Protein AF-A0A0C2VXB7-F1 (afdb_monomer_lite)

Secondary structure (DSSP, 8-state):
-TTHHHHHHHHHHHHHHHHHHHHHSHHHHHHHHTT-TTHHHHHHHHHHHHHHHHHHHHH---HHHHHHHHHHHHHHHHHHHHHHHHHHHHSS--

Radius of gyration: 14.57 Å; chains: 1; bounding box: 32×18×47 Å

Foldseek 3Di:
DQCVLVVLLVVLLVVLVVLVVQCPPPVNVCCLLLPHPCNVVSLVSSLVSLVSSQVSLVVRPPPVCSVVSNVSSVVSNVVSVVSCCCSVPVNPPD

Structure (mmCIF, N/CA/C/O backbo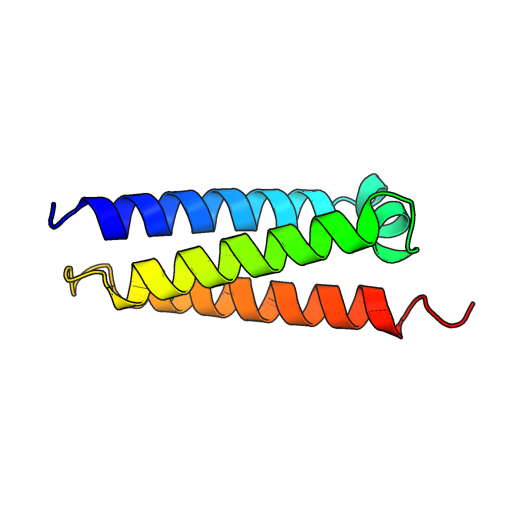ne):
data_AF-A0A0C2VXB7-F1
#
_entry.id   AF-A0A0C2VXB7-F1
#
loop_
_atom_site.group_PDB
_atom_site.id
_atom_site.type_symbol
_atom_site.label_atom_id
_atom_site.label_alt_id
_atom_site.label_comp_id
_atom_site.label_asym_id
_atom_site.label_entity_id
_atom_site.label_seq_id
_atom_site.pdbx_PDB_ins_code
_atom_site.Cartn_x
_atom_site.Cartn_y
_atom_site.Cartn_z
_atom_site.occupancy
_atom_site.B_iso_or_equiv
_atom_site.auth_seq_id
_atom_site.auth_comp_id
_atom_site.auth_asym_id
_atom_site.auth_atom_id
_atom_site.pdbx_PDB_model_num
ATOM 1 N N . MET A 1 1 ? -5.235 5.743 22.529 1.00 55.56 1 MET A N 1
ATOM 2 C CA . MET A 1 1 ? -4.467 5.002 21.496 1.00 55.56 1 MET A CA 1
ATOM 3 C C . MET A 1 1 ? -5.289 4.058 20.597 1.00 55.56 1 MET A C 1
ATOM 5 O O . MET A 1 1 ? -4.867 3.813 19.478 1.00 55.56 1 MET A O 1
ATOM 9 N N . LYS A 1 2 ? -6.470 3.551 21.003 1.00 55.19 2 LYS A N 1
ATOM 10 C CA . LYS A 1 2 ? -7.228 2.505 20.264 1.00 55.19 2 LYS A CA 1
ATOM 11 C C . LYS A 1 2 ? -7.739 2.881 18.852 1.00 55.19 2 LYS A C 1
ATOM 13 O O . LYS A 1 2 ? -8.010 1.978 18.071 1.00 55.19 2 LYS A O 1
ATOM 18 N N . ASN A 1 3 ? -7.850 4.173 18.522 1.00 68.56 3 ASN A N 1
ATOM 19 C CA . ASN A 1 3 ? -8.295 4.654 17.200 1.00 68.56 3 ASN A CA 1
ATOM 20 C C . ASN A 1 3 ? -7.137 5.023 16.258 1.00 68.56 3 ASN A C 1
ATOM 22 O O . ASN A 1 3 ? -7.365 5.213 15.067 1.00 68.56 3 ASN A O 1
ATOM 26 N N . ILE A 1 4 ? -5.916 5.136 16.789 1.00 81.38 4 ILE A N 1
ATOM 27 C CA . ILE A 1 4 ? -4.771 5.683 16.054 1.00 81.38 4 ILE A CA 1
ATOM 28 C C . ILE A 1 4 ? -4.330 4.703 14.962 1.00 81.38 4 ILE A C 1
ATOM 30 O O . ILE A 1 4 ? -4.103 5.121 13.836 1.00 81.38 4 ILE A O 1
ATOM 34 N N . TYR A 1 5 ? -4.325 3.395 15.244 1.00 82.25 5 TYR A N 1
ATOM 35 C CA . TYR A 1 5 ? -3.966 2.369 14.256 1.00 82.25 5 TYR A CA 1
ATOM 36 C C . TYR A 1 5 ? -4.946 2.289 13.081 1.00 82.25 5 TYR A C 1
ATOM 38 O O . TYR A 1 5 ? -4.518 2.186 11.937 1.00 82.25 5 TYR A O 1
ATOM 46 N N . SER A 1 6 ? -6.256 2.383 13.336 1.00 80.62 6 SER A N 1
ATOM 47 C CA . SER A 1 6 ? -7.257 2.397 12.261 1.00 80.62 6 SER A CA 1
ATOM 48 C C . SER A 1 6 ? -7.149 3.664 11.406 1.00 80.62 6 SER A C 1
ATOM 50 O O . SER A 1 6 ? -7.276 3.583 10.190 1.00 80.62 6 SER A O 1
ATOM 52 N N . ALA A 1 7 ? -6.892 4.818 12.033 1.00 84.44 7 ALA A N 1
ATOM 53 C CA . ALA A 1 7 ? -6.690 6.080 11.325 1.00 84.44 7 ALA A CA 1
ATOM 54 C C . ALA A 1 7 ? -5.409 6.057 10.479 1.00 84.44 7 ALA A C 1
ATOM 56 O O . ALA A 1 7 ? -5.451 6.406 9.306 1.00 84.44 7 ALA A O 1
ATOM 57 N N . LEU A 1 8 ? -4.295 5.577 11.041 1.0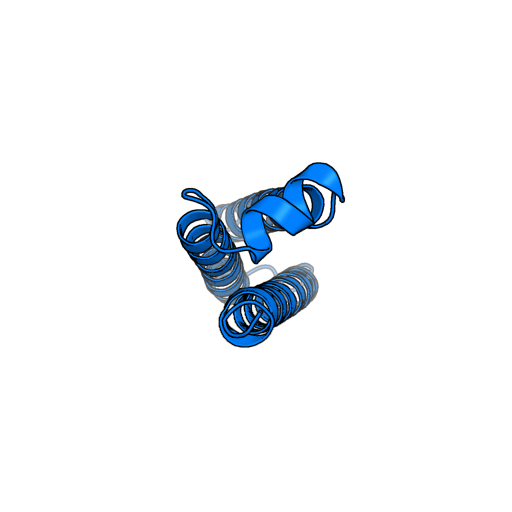0 86.94 8 LEU A N 1
ATOM 58 C CA . LEU A 1 8 ? -3.037 5.411 10.312 1.00 86.94 8 LEU A CA 1
ATOM 59 C C . LEU A 1 8 ? -3.192 4.425 9.154 1.00 86.94 8 LEU A C 1
ATOM 61 O O . LEU A 1 8 ? -2.782 4.741 8.046 1.00 86.94 8 LEU A O 1
ATOM 65 N N . SER A 1 9 ? -3.831 3.271 9.373 1.00 86.75 9 SER A N 1
ATOM 66 C CA . SER A 1 9 ? -4.110 2.303 8.303 1.00 86.75 9 SER A CA 1
ATOM 67 C C . SER A 1 9 ? -4.871 2.962 7.153 1.00 86.75 9 SER A C 1
ATOM 69 O O . SER A 1 9 ? -4.471 2.825 6.003 1.00 86.75 9 SER A O 1
ATOM 71 N N . LEU A 1 10 ? -5.902 3.757 7.457 1.00 87.00 10 LEU A N 1
ATOM 72 C CA . LEU A 1 10 ? -6.661 4.489 6.446 1.00 87.00 10 LEU A CA 1
ATOM 73 C C . LEU A 1 10 ? -5.797 5.519 5.705 1.00 87.00 10 LEU A C 1
ATOM 75 O O . LEU A 1 10 ? -5.859 5.576 4.483 1.00 87.00 10 LEU A O 1
ATOM 79 N N . ILE A 1 11 ? -4.960 6.282 6.413 1.00 90.62 11 ILE A N 1
ATOM 80 C CA . ILE A 1 11 ? -4.021 7.234 5.797 1.00 90.62 11 ILE A CA 1
ATOM 81 C C . ILE A 1 11 ? -3.081 6.511 4.826 1.00 90.62 11 ILE A C 1
ATOM 83 O O . ILE A 1 11 ? -2.918 6.947 3.691 1.00 90.62 11 ILE A O 1
ATOM 87 N N . PHE A 1 12 ? -2.504 5.380 5.237 1.00 89.12 12 PHE A N 1
ATOM 88 C CA . PHE A 1 12 ? -1.612 4.600 4.382 1.00 89.12 12 PHE A CA 1
ATOM 89 C C . PHE A 1 12 ? -2.334 3.954 3.195 1.00 89.12 12 PHE A C 1
ATOM 91 O O . PHE A 1 12 ? -1.764 3.906 2.109 1.00 89.12 12 PHE A O 1
ATOM 98 N N . ILE A 1 13 ? -3.592 3.526 3.361 1.00 89.00 13 ILE A N 1
ATOM 99 C CA . ILE A 1 13 ? -4.433 3.076 2.242 1.00 89.00 13 ILE A CA 1
ATOM 100 C C . ILE A 1 13 ? -4.623 4.223 1.248 1.00 89.00 13 ILE A C 1
ATOM 102 O O . ILE A 1 13 ? -4.381 4.027 0.064 1.00 89.00 13 ILE A O 1
ATOM 106 N N . VAL A 1 14 ? -4.987 5.422 1.716 1.00 89.50 14 VAL A N 1
ATOM 107 C CA . VAL A 1 14 ? -5.191 6.595 0.850 1.00 89.50 14 VAL A CA 1
ATOM 108 C C . VAL A 1 14 ? -3.907 6.950 0.097 1.00 89.50 14 VAL A C 1
ATOM 110 O O . VAL A 1 14 ? -3.934 7.083 -1.125 1.00 89.50 14 VAL A O 1
ATOM 113 N N . ILE A 1 15 ? -2.767 7.026 0.791 1.00 88.31 15 ILE A N 1
ATOM 114 C CA . ILE A 1 15 ? -1.460 7.302 0.172 1.00 88.31 15 ILE A CA 1
ATOM 115 C C . ILE A 1 15 ? -1.117 6.240 -0.877 1.00 88.31 15 ILE A C 1
ATOM 117 O O . ILE A 1 15 ? -0.745 6.581 -1.998 1.00 88.31 15 ILE A O 1
ATOM 121 N N . GLY A 1 16 ? -1.278 4.957 -0.544 1.00 85.00 16 GLY A N 1
ATOM 122 C CA . GLY A 1 16 ? -1.005 3.866 -1.473 1.00 85.00 16 GLY A CA 1
ATOM 123 C C . GLY A 1 16 ? -1.929 3.888 -2.690 1.00 85.00 16 GLY A C 1
ATOM 124 O O . GLY A 1 16 ? -1.453 3.710 -3.805 1.00 85.00 16 GLY A O 1
ATOM 125 N N . THR A 1 17 ? -3.220 4.195 -2.518 1.00 84.88 17 THR A N 1
ATOM 126 C CA . THR A 1 17 ? -4.157 4.348 -3.645 1.00 84.88 17 THR A CA 1
ATOM 127 C C . THR A 1 17 ? -3.832 5.547 -4.530 1.00 84.88 17 THR A C 1
ATOM 129 O O . THR A 1 17 ? -3.956 5.440 -5.745 1.00 84.88 17 THR A O 1
ATOM 132 N N . LEU A 1 18 ? -3.376 6.668 -3.961 1.00 85.19 18 LEU A N 1
ATOM 133 C CA . LEU A 1 18 ? -2.941 7.837 -4.731 1.00 85.19 18 LEU A CA 1
ATOM 134 C C . LEU A 1 18 ? -1.685 7.532 -5.550 1.00 85.19 18 LEU A C 1
ATOM 136 O O . LEU A 1 18 ? -1.608 7.911 -6.716 1.00 85.19 18 LEU A O 1
ATOM 140 N N . LEU A 1 19 ? -0.725 6.809 -4.966 1.00 82.56 19 LEU A N 1
ATOM 141 C CA . LEU A 1 19 ? 0.447 6.313 -5.689 1.00 82.56 19 LEU A CA 1
ATOM 142 C C . LEU A 1 19 ? 0.041 5.384 -6.834 1.00 82.56 19 LEU A C 1
ATOM 144 O O . LEU A 1 19 ? 0.521 5.554 -7.948 1.00 82.56 19 LEU A O 1
ATOM 148 N N . LEU A 1 20 ? -0.885 4.457 -6.589 1.00 82.38 20 LEU A N 1
ATOM 149 C CA . LEU A 1 20 ? -1.411 3.554 -7.614 1.00 82.38 20 LEU A CA 1
ATOM 150 C C . LEU A 1 20 ? -2.134 4.311 -8.737 1.00 82.38 20 LEU A C 1
ATOM 152 O O . LEU A 1 20 ? -1.893 4.045 -9.910 1.00 82.38 20 LEU A O 1
ATOM 156 N N . GLY A 1 21 ? -2.965 5.297 -8.393 1.00 80.69 21 GLY A N 1
ATOM 157 C CA . GLY A 1 21 ? -3.639 6.163 -9.363 1.00 80.69 21 GLY A CA 1
ATOM 158 C C . GLY A 1 21 ? -2.664 7.011 -10.183 1.00 80.69 21 GLY A C 1
ATOM 159 O O . GLY A 1 21 ? -2.859 7.181 -11.382 1.00 80.69 21 GLY A O 1
ATOM 160 N N . SER A 1 22 ? -1.584 7.492 -9.562 1.00 77.56 22 SER A N 1
ATOM 161 C CA . SER A 1 22 ? -0.493 8.184 -10.257 1.00 77.56 22 SER A CA 1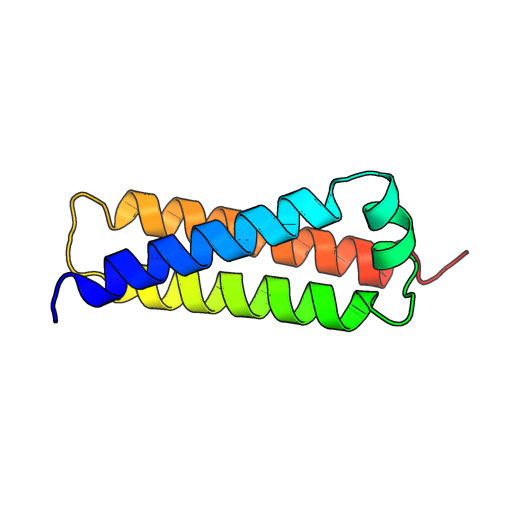
ATOM 162 C C . SER A 1 22 ? 0.224 7.254 -11.236 1.00 77.56 22 SER A C 1
ATOM 164 O O . SER A 1 22 ? 0.460 7.640 -12.376 1.00 77.56 22 SER A O 1
ATOM 166 N N . ILE A 1 23 ? 0.503 6.009 -10.827 1.00 74.69 23 ILE A N 1
ATOM 167 C CA . ILE A 1 23 ? 1.118 5.001 -11.699 1.00 74.69 23 ILE A CA 1
ATOM 168 C C . ILE A 1 23 ? 0.212 4.680 -12.878 1.00 74.69 23 ILE A C 1
ATOM 170 O O . ILE A 1 23 ? 0.747 4.542 -13.960 1.00 74.69 23 ILE A O 1
ATOM 174 N N . LEU A 1 24 ? -1.109 4.577 -12.689 1.00 74.31 24 LEU A N 1
ATOM 175 C CA . LEU A 1 24 ? -2.095 4.260 -13.734 1.00 74.31 24 LEU A CA 1
ATOM 176 C C . LEU A 1 24 ? -2.316 5.383 -14.758 1.00 74.31 24 LEU A C 1
ATOM 178 O O . LEU A 1 24 ? -2.916 5.145 -15.803 1.00 74.31 24 LEU A O 1
ATOM 182 N N . ASN A 1 25 ? -1.853 6.601 -14.480 1.00 78.69 25 ASN A N 1
ATOM 183 C CA . ASN A 1 25 ? -1.929 7.696 -15.435 1.00 78.69 25 ASN A CA 1
ATOM 184 C C . ASN A 1 25 ? -0.929 7.453 -16.576 1.00 78.69 25 ASN A C 1
ATOM 186 O O . ASN A 1 25 ? 0.274 7.385 -16.329 1.00 78.69 25 ASN A O 1
ATOM 190 N N . GLU A 1 26 ? -1.410 7.326 -17.816 1.00 60.12 26 GLU A N 1
ATOM 191 C CA . GLU A 1 26 ? -0.646 6.882 -18.999 1.00 60.12 26 GLU A CA 1
ATOM 192 C C . GLU A 1 26 ? 0.716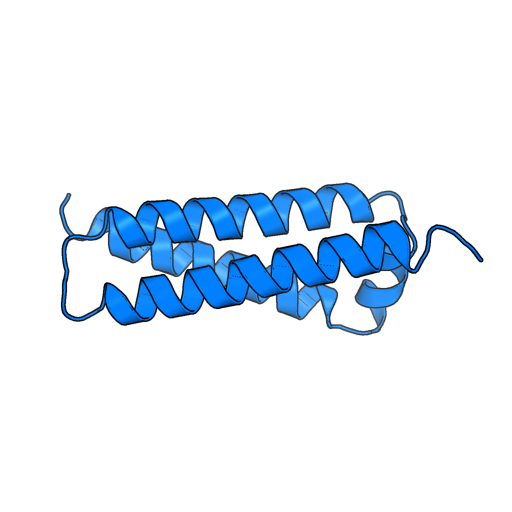 7.580 -19.178 1.00 60.12 26 GLU A C 1
ATOM 194 O O . GLU A 1 26 ? 1.696 6.948 -19.576 1.00 60.12 26 GLU A O 1
ATOM 199 N N . GLN A 1 27 ? 0.820 8.863 -18.813 1.00 61.78 27 GLN A N 1
ATOM 200 C CA . GLN A 1 27 ? 2.069 9.637 -18.900 1.00 61.78 27 GLN A CA 1
ATOM 201 C C . GLN A 1 27 ? 3.168 9.161 -17.935 1.00 61.78 27 GLN A C 1
ATOM 203 O O . GLN A 1 27 ? 4.359 9.405 -18.154 1.00 61.78 27 GLN A O 1
ATOM 208 N N . VAL A 1 28 ? 2.758 8.520 -16.846 1.00 62.31 28 VAL A N 1
ATOM 209 C CA . VAL A 1 28 ? 3.584 8.084 -15.724 1.00 62.31 28 VAL A CA 1
ATOM 210 C C . VAL A 1 28 ? 3.782 6.566 -15.772 1.00 62.31 28 VAL A C 1
ATOM 212 O O . VAL A 1 28 ? 4.903 6.117 -15.537 1.00 62.31 28 VAL A O 1
ATOM 215 N N . VAL A 1 29 ? 2.760 5.799 -16.193 1.00 61.50 29 VAL A N 1
ATOM 216 C CA . VAL A 1 29 ? 2.811 4.341 -16.436 1.00 61.50 29 VAL A CA 1
ATOM 217 C C . VAL A 1 29 ? 4.066 3.974 -17.227 1.00 61.50 29 VAL A C 1
ATOM 219 O O . VAL A 1 29 ? 4.902 3.214 -16.748 1.00 61.50 29 VAL A O 1
ATOM 222 N N . ALA A 1 30 ? 4.223 4.545 -18.426 1.00 59.50 30 ALA A N 1
ATOM 223 C CA . ALA A 1 30 ? 5.293 4.164 -19.341 1.00 59.50 30 ALA A CA 1
ATOM 224 C C . ALA A 1 30 ? 6.681 4.487 -18.771 1.00 59.50 30 ALA A C 1
ATOM 226 O O . ALA A 1 30 ? 7.577 3.660 -18.861 1.00 59.50 30 ALA A O 1
ATOM 227 N N . LYS A 1 31 ? 6.847 5.647 -18.119 1.00 62.41 31 LYS A N 1
ATOM 228 C CA . LYS A 1 31 ? 8.133 6.089 -17.548 1.00 62.41 31 LYS A CA 1
ATOM 229 C C . LYS A 1 31 ? 8.545 5.305 -16.299 1.00 62.41 31 LYS A C 1
ATOM 231 O O . LYS A 1 31 ? 9.737 5.118 -16.057 1.00 62.41 31 LYS A O 1
ATOM 236 N N . ILE A 1 32 ? 7.572 4.899 -15.481 1.00 61.25 32 ILE A N 1
ATOM 237 C CA . ILE A 1 32 ? 7.799 4.126 -14.254 1.00 61.25 32 ILE A CA 1
ATOM 238 C C . ILE A 1 32 ? 8.019 2.648 -14.587 1.00 61.25 32 ILE A C 1
ATOM 240 O O . ILE A 1 32 ? 8.935 2.038 -14.038 1.00 61.25 32 ILE A O 1
ATOM 244 N N . LEU A 1 33 ? 7.212 2.084 -15.491 1.00 59.31 33 LEU A N 1
ATOM 245 C CA . LEU A 1 33 ? 7.323 0.688 -15.910 1.00 59.31 33 LEU A CA 1
ATOM 246 C C . LEU A 1 33 ? 8.579 0.423 -16.753 1.00 59.31 33 LEU A C 1
ATOM 248 O O . LEU A 1 33 ? 9.179 -0.633 -16.607 1.00 59.31 33 LEU A O 1
ATOM 252 N N . SER A 1 34 ? 9.039 1.379 -17.567 1.00 59.09 34 SER A N 1
ATOM 253 C CA . SER A 1 34 ? 10.248 1.230 -18.392 1.00 59.09 34 SER A CA 1
ATOM 254 C C . SER A 1 34 ? 11.571 1.355 -17.613 1.00 59.09 34 SER A C 1
ATOM 256 O O . SER A 1 34 ? 12.587 1.714 -18.206 1.00 59.09 34 SER A O 1
ATOM 258 N N . PHE A 1 35 ? 11.574 1.148 -16.289 1.00 60.41 35 PHE A N 1
ATOM 259 C CA . PHE A 1 35 ? 12.754 1.301 -15.423 1.00 60.41 35 PHE A CA 1
ATOM 260 C C . PHE A 1 35 ? 13.531 2.620 -15.624 1.00 60.41 35 PHE A C 1
ATOM 262 O O . PHE A 1 35 ? 14.761 2.658 -15.578 1.00 60.41 35 PHE A O 1
ATOM 269 N N . GLY A 1 36 ? 12.828 3.745 -15.798 1.00 59.09 36 GLY A N 1
ATOM 270 C CA . GLY A 1 36 ? 13.454 5.057 -15.620 1.00 59.09 36 GLY A CA 1
ATOM 271 C C . GLY A 1 36 ? 13.961 5.245 -14.179 1.00 59.09 36 GLY A C 1
ATOM 272 O O . GLY A 1 36 ? 13.599 4.489 -13.278 1.00 59.09 36 GLY A O 1
ATOM 273 N N . TYR A 1 37 ? 14.746 6.299 -13.925 1.00 56.31 37 TYR A N 1
ATOM 274 C CA . TYR A 1 37 ? 15.414 6.581 -12.633 1.00 56.31 37 TYR A CA 1
ATOM 275 C C . TYR A 1 37 ? 14.506 6.527 -11.381 1.00 56.31 37 TYR A C 1
ATOM 277 O O . TYR A 1 37 ? 14.994 6.370 -10.265 1.00 56.31 37 TYR A O 1
ATOM 285 N N . LEU A 1 38 ? 13.187 6.668 -11.553 1.00 64.62 38 LEU A N 1
ATOM 286 C CA . LEU A 1 38 ? 12.197 6.695 -10.472 1.00 64.62 38 LEU A CA 1
ATOM 287 C C . LEU A 1 38 ? 11.401 5.386 -10.317 1.00 64.62 38 LEU A C 1
ATOM 289 O O . LEU A 1 38 ? 10.816 5.172 -9.259 1.00 64.62 38 LEU A O 1
ATOM 293 N N . GLY A 1 39 ? 11.403 4.496 -11.316 1.00 67.81 39 GLY A N 1
ATOM 294 C CA . GLY A 1 39 ? 10.570 3.286 -11.347 1.00 67.81 39 GLY A CA 1
ATOM 295 C C . GLY A 1 39 ? 10.758 2.362 -10.135 1.00 67.81 39 GLY A C 1
ATOM 296 O O . GLY A 1 39 ? 9.807 2.162 -9.375 1.00 67.81 39 GLY A O 1
ATOM 297 N N . PRO A 1 40 ? 11.985 1.863 -9.877 1.00 72.06 40 PRO A N 1
ATOM 298 C CA . PRO A 1 40 ? 12.273 0.977 -8.744 1.00 72.06 40 PRO A CA 1
ATOM 299 C C . PRO A 1 40 ? 11.865 1.571 -7.396 1.00 72.06 40 PRO A C 1
ATOM 301 O O . PRO A 1 40 ? 11.330 0.883 -6.528 1.00 72.06 40 PRO A O 1
ATOM 304 N N . VAL A 1 41 ? 12.102 2.874 -7.236 1.00 78.12 41 VAL A N 1
ATOM 305 C CA . VAL A 1 41 ? 11.822 3.613 -6.006 1.00 78.12 41 VAL A CA 1
ATOM 306 C C . VAL A 1 41 ? 10.314 3.719 -5.784 1.00 78.12 41 VAL A C 1
ATOM 308 O O . VAL A 1 41 ? 9.837 3.495 -4.671 1.00 78.12 41 VAL A O 1
ATOM 311 N N . THR A 1 42 ? 9.538 3.993 -6.836 1.00 78.00 42 THR A N 1
ATOM 312 C CA . THR A 1 42 ? 8.078 4.067 -6.741 1.00 78.00 42 THR A CA 1
ATOM 313 C C . THR A 1 42 ? 7.448 2.716 -6.397 1.00 78.00 42 THR A C 1
ATOM 315 O O . THR A 1 42 ? 6.574 2.678 -5.531 1.00 78.00 42 THR A O 1
ATOM 318 N N . PHE A 1 43 ? 7.907 1.604 -6.985 1.00 80.94 43 PHE A N 1
ATOM 319 C CA . PHE A 1 43 ? 7.409 0.265 -6.627 1.00 80.94 43 PHE A CA 1
ATOM 320 C C . PHE A 1 43 ? 7.732 -0.107 -5.179 1.00 80.94 43 PHE A C 1
ATOM 322 O O . PHE A 1 43 ? 6.875 -0.624 -4.460 1.00 80.94 43 PHE A O 1
ATOM 329 N N . LEU A 1 44 ? 8.945 0.215 -4.722 1.00 83.62 44 LEU A N 1
ATOM 330 C CA . LEU A 1 44 ? 9.368 -0.034 -3.347 1.00 83.62 44 LEU A CA 1
ATOM 331 C C . LEU A 1 44 ? 8.490 0.742 -2.355 1.00 83.62 44 LEU A C 1
ATOM 333 O O . LEU A 1 44 ? 7.992 0.157 -1.391 1.00 83.62 44 LEU A O 1
ATOM 337 N N . PHE A 1 45 ? 8.225 2.027 -2.614 1.00 83.88 45 PHE A N 1
ATOM 338 C CA . PHE A 1 45 ? 7.313 2.822 -1.787 1.00 83.88 45 PHE A CA 1
ATOM 339 C C . PHE A 1 45 ? 5.882 2.289 -1.813 1.00 83.88 45 PHE A C 1
ATOM 341 O O . PHE A 1 45 ? 5.247 2.205 -0.761 1.00 83.88 45 PHE A O 1
ATOM 348 N N . LEU A 1 46 ? 5.382 1.886 -2.981 1.00 85.44 46 LEU A N 1
ATOM 349 C CA . LEU A 1 46 ? 4.045 1.321 -3.124 1.00 85.44 46 LEU A CA 1
ATOM 350 C C . LEU A 1 46 ? 3.883 0.062 -2.251 1.00 85.44 46 LEU A C 1
ATOM 352 O O . LEU A 1 46 ? 2.927 -0.035 -1.479 1.00 85.44 46 LEU A O 1
ATOM 356 N N . ILE A 1 47 ? 4.850 -0.860 -2.283 1.00 88.12 47 ILE A N 1
ATOM 357 C CA . ILE A 1 47 ? 4.855 -2.062 -1.434 1.00 88.12 47 ILE A CA 1
ATOM 358 C C . ILE A 1 47 ? 4.973 -1.696 0.051 1.00 88.12 47 ILE A C 1
ATOM 360 O O . ILE A 1 47 ? 4.220 -2.232 0.868 1.00 88.12 47 ILE A O 1
ATOM 364 N N . LEU A 1 48 ? 5.871 -0.773 0.415 1.00 89.31 48 LEU A N 1
ATOM 365 C CA . LEU A 1 48 ? 6.056 -0.329 1.802 1.00 89.31 48 LEU A CA 1
ATOM 366 C C . LEU A 1 48 ? 4.755 0.215 2.393 1.00 89.31 48 LEU A C 1
ATOM 368 O O . LEU A 1 48 ? 4.310 -0.249 3.442 1.00 89.31 48 LEU A O 1
ATOM 372 N N . TYR A 1 49 ? 4.112 1.160 1.706 1.00 88.12 49 TYR A N 1
ATOM 373 C CA . TYR A 1 49 ? 2.875 1.773 2.184 1.00 88.12 49 TYR A CA 1
ATOM 374 C C . TYR A 1 49 ? 1.725 0.765 2.264 1.00 88.12 49 TYR A C 1
ATOM 376 O O . TYR A 1 49 ? 0.979 0.771 3.245 1.00 88.12 49 TYR A O 1
ATOM 384 N N . SER A 1 50 ? 1.634 -0.157 1.302 1.00 87.75 50 SER A N 1
ATOM 385 C CA . SER A 1 50 ? 0.644 -1.243 1.318 1.00 87.75 50 SER A CA 1
ATOM 386 C C . SER A 1 50 ? 0.844 -2.190 2.505 1.00 87.75 50 SER A C 1
ATOM 388 O O . SER A 1 50 ? -0.110 -2.570 3.184 1.00 87.75 50 SER A O 1
ATOM 390 N N . THR A 1 51 ? 2.097 -2.542 2.796 1.00 89.88 51 THR A N 1
ATOM 391 C CA . THR A 1 51 ? 2.454 -3.460 3.887 1.00 89.88 51 THR A CA 1
ATOM 392 C C . THR A 1 51 ? 2.209 -2.816 5.246 1.00 89.88 51 THR A C 1
ATOM 394 O O . THR A 1 51 ? 1.606 -3.428 6.126 1.00 89.88 51 THR A O 1
ATOM 397 N N . VAL A 1 52 ? 2.601 -1.551 5.414 1.00 90.94 52 VAL A N 1
ATOM 398 C CA . VAL A 1 52 ? 2.339 -0.792 6.644 1.00 90.94 52 VAL A CA 1
ATOM 399 C C . VAL A 1 52 ? 0.832 -0.633 6.868 1.00 90.94 52 VAL A C 1
ATOM 401 O O . VAL A 1 52 ? 0.355 -0.872 7.978 1.00 90.94 52 VAL A O 1
ATOM 404 N N . ALA A 1 53 ? 0.059 -0.320 5.821 1.00 88.56 53 ALA A N 1
ATOM 405 C CA . ALA A 1 53 ? -1.402 -0.269 5.893 1.00 88.56 53 ALA A CA 1
ATOM 406 C C . ALA A 1 53 ? -2.007 -1.588 6.395 1.00 88.56 53 ALA A C 1
ATOM 408 O O . ALA A 1 53 ? -2.891 -1.565 7.258 1.00 88.56 53 ALA A O 1
ATOM 409 N N . PHE A 1 54 ? -1.513 -2.717 5.880 1.00 89.81 54 PHE A N 1
ATOM 410 C CA . PHE A 1 54 ? -1.958 -4.060 6.241 1.00 89.81 54 PHE A CA 1
ATOM 411 C C . PHE A 1 54 ? -1.625 -4.415 7.696 1.00 89.81 54 PHE A C 1
ATOM 413 O O . PHE A 1 54 ? -2.509 -4.823 8.452 1.00 89.81 54 PHE A O 1
ATOM 420 N N . VAL A 1 55 ? -0.387 -4.177 8.141 1.00 91.06 55 VAL A N 1
ATOM 421 C CA . VAL A 1 55 ? 0.029 -4.417 9.536 1.00 91.06 55 VAL A CA 1
ATOM 422 C C . VAL A 1 55 ? -0.822 -3.590 10.505 1.00 91.06 55 VAL A C 1
ATOM 424 O O . VAL A 1 55 ? -1.347 -4.113 11.492 1.00 91.06 55 VAL A O 1
ATOM 427 N N . LEU A 1 56 ? -1.051 -2.313 10.194 1.00 87.81 56 LEU A N 1
ATOM 428 C CA . LEU A 1 56 ? -1.900 -1.435 11.001 1.00 87.81 56 LEU A CA 1
ATOM 429 C C . LEU A 1 56 ? -3.374 -1.879 10.998 1.00 87.81 56 LEU A C 1
ATOM 431 O O . LEU A 1 56 ? -4.053 -1.763 12.024 1.00 87.81 56 LEU A O 1
ATOM 435 N N . ALA A 1 57 ? -3.868 -2.428 9.883 1.00 85.69 57 ALA A N 1
ATOM 436 C CA . ALA A 1 57 ? -5.209 -3.002 9.791 1.00 85.69 57 ALA A CA 1
ATOM 437 C C . ALA A 1 57 ? -5.361 -4.261 10.667 1.00 85.69 57 ALA A C 1
ATOM 439 O O . ALA A 1 57 ? -6.387 -4.415 11.332 1.00 85.69 57 ALA A O 1
ATOM 440 N N . ILE A 1 58 ? -4.340 -5.124 10.754 1.00 86.69 58 ILE A N 1
ATOM 441 C CA . ILE A 1 58 ? -4.333 -6.293 11.657 1.00 86.69 58 ILE A CA 1
ATOM 442 C C . ILE A 1 58 ? -4.399 -5.848 13.123 1.00 86.69 58 ILE A C 1
ATOM 444 O O . ILE A 1 58 ? -5.203 -6.378 13.900 1.00 86.69 58 ILE A O 1
ATOM 448 N N . MET A 1 59 ? -3.579 -4.857 13.490 1.00 85.56 59 MET A N 1
ATOM 449 C CA . MET A 1 59 ? -3.474 -4.326 14.856 1.00 85.56 59 MET A CA 1
ATOM 450 C C . MET A 1 59 ? -4.698 -3.495 15.284 1.00 85.56 59 MET A C 1
ATOM 452 O O . MET A 1 59 ? -4.888 -3.216 16.472 1.00 85.56 59 MET A O 1
ATOM 456 N N . SER A 1 60 ? -5.568 -3.122 14.341 1.00 81.81 60 SER A N 1
ATOM 457 C CA . SER A 1 60 ? -6.845 -2.461 14.612 1.00 81.81 60 SER A CA 1
ATOM 458 C C . SER A 1 60 ? -7.759 -3.347 15.471 1.00 81.81 60 SER A C 1
ATOM 460 O O . SER A 1 60 ? -8.109 -4.469 15.103 1.00 81.81 60 SER A O 1
ATOM 462 N N . LYS A 1 61 ? -8.206 -2.826 16.623 1.00 69.75 61 LYS A N 1
ATOM 463 C CA . LYS A 1 61 ? -9.169 -3.508 17.513 1.00 69.75 61 LYS A CA 1
ATOM 464 C C . LYS A 1 61 ? -10.640 -3.274 17.138 1.00 69.75 61 LYS A C 1
ATOM 466 O O . LYS A 1 61 ? -11.510 -3.975 17.648 1.00 69.75 61 LYS A O 1
ATOM 471 N N . LYS A 1 62 ? -10.959 -2.297 16.278 1.00 68.00 62 LYS A N 1
ATOM 472 C CA . LYS A 1 62 ? -12.355 -1.974 15.929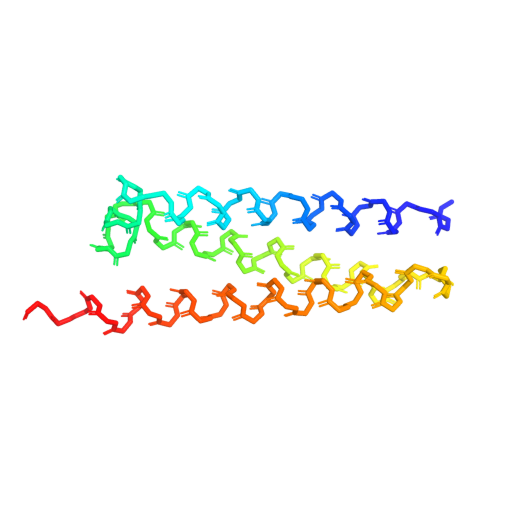 1.00 68.00 62 LYS A CA 1
ATOM 473 C C . LYS A 1 62 ? -12.922 -2.976 14.924 1.00 68.00 62 LYS A C 1
ATOM 475 O O . LYS A 1 62 ? -12.818 -2.754 13.724 1.00 68.00 62 LYS A O 1
ATOM 480 N N . MET A 1 63 ? -13.597 -4.015 15.418 1.00 65.06 63 MET A N 1
ATOM 481 C CA . MET A 1 63 ? -14.243 -5.059 14.600 1.00 65.06 63 MET A CA 1
ATOM 482 C C . MET A 1 63 ? -15.096 -4.492 13.454 1.00 65.06 63 MET A C 1
ATOM 484 O O . MET A 1 63 ? -14.985 -4.972 12.332 1.00 65.06 63 MET A O 1
ATOM 488 N N . LYS A 1 64 ? -15.855 -3.409 13.699 1.00 76.75 64 LYS A N 1
ATOM 489 C CA . LYS A 1 64 ? -16.770 -2.813 12.706 1.00 76.75 64 LYS A CA 1
ATOM 490 C C . LYS A 1 64 ? -16.084 -2.379 11.400 1.00 76.75 64 LYS A C 1
ATOM 492 O O . LYS A 1 64 ? -16.679 -2.517 10.343 1.00 76.75 64 LYS A O 1
ATOM 497 N N . TYR A 1 65 ? -14.848 -1.876 11.469 1.00 77.69 65 TYR A N 1
ATOM 498 C CA . TYR A 1 65 ? -14.105 -1.399 10.289 1.00 77.69 65 TYR A CA 1
ATOM 499 C C . TYR A 1 65 ? -12.827 -2.197 10.015 1.00 77.69 65 TYR A C 1
ATOM 501 O O . TYR A 1 65 ? -12.179 -1.988 8.996 1.00 77.69 65 TYR A O 1
ATOM 509 N N . LYS A 1 66 ? -12.456 -3.122 10.908 1.00 81.44 66 LYS A N 1
ATOM 510 C CA . LYS A 1 66 ? -11.263 -3.961 10.767 1.00 81.44 66 LYS A CA 1
ATOM 511 C C . LYS A 1 66 ? -11.329 -4.816 9.507 1.00 81.44 66 LYS A C 1
ATOM 513 O O . LYS A 1 66 ? -10.359 -4.845 8.763 1.00 81.44 66 LYS A O 1
ATOM 518 N N . ALA A 1 67 ? -12.465 -5.472 9.270 1.00 85.56 67 ALA A N 1
ATOM 519 C CA . ALA A 1 67 ? -12.649 -6.308 8.088 1.00 85.56 67 ALA A CA 1
ATOM 520 C C . ALA A 1 67 ? -12.492 -5.487 6.798 1.00 85.56 67 ALA A C 1
ATOM 522 O O . ALA A 1 67 ? -11.743 -5.879 5.914 1.00 85.56 67 ALA A O 1
ATOM 523 N N . LEU A 1 68 ? -13.110 -4.301 6.740 1.00 86.44 68 LEU A N 1
ATOM 524 C CA . LEU A 1 68 ? -13.002 -3.398 5.593 1.00 86.44 68 LEU A CA 1
ATOM 525 C C . LEU A 1 68 ? -11.553 -2.935 5.353 1.00 86.44 68 LEU A C 1
ATOM 527 O O . LEU A 1 68 ? -11.062 -3.015 4.232 1.00 86.44 68 LEU A O 1
ATOM 531 N N . LEU A 1 69 ? -10.853 -2.489 6.403 1.00 87.19 69 LEU A N 1
ATOM 532 C CA . LEU A 1 69 ? -9.455 -2.051 6.308 1.00 87.19 69 LEU A CA 1
ATOM 533 C C . LEU A 1 69 ? -8.526 -3.193 5.885 1.00 87.19 69 LEU A C 1
ATOM 535 O O . LEU A 1 69 ? -7.613 -2.975 5.093 1.00 87.19 69 LEU A O 1
ATOM 539 N N . LEU A 1 70 ? -8.764 -4.410 6.381 1.00 88.88 70 LEU A N 1
ATOM 540 C CA . LEU A 1 70 ? -8.012 -5.598 5.978 1.00 88.88 70 LEU A CA 1
ATOM 541 C C . LEU A 1 70 ? -8.235 -5.931 4.507 1.00 88.88 70 LEU A C 1
ATOM 543 O O . LEU A 1 70 ? -7.264 -6.125 3.786 1.00 88.88 70 LEU A O 1
ATOM 547 N N . VAL A 1 71 ? -9.486 -5.953 4.046 1.00 91.50 71 VAL A N 1
ATOM 548 C CA . VAL A 1 71 ? -9.798 -6.228 2.638 1.00 91.50 71 VAL A CA 1
ATOM 549 C C . VAL A 1 71 ? -9.154 -5.175 1.735 1.00 91.50 71 VAL A C 1
ATOM 551 O O . VAL A 1 71 ? -8.453 -5.537 0.796 1.00 91.50 71 VAL A O 1
ATOM 554 N N . LEU A 1 72 ? -9.298 -3.885 2.057 1.00 89.69 72 LEU A N 1
ATOM 555 C CA . LEU A 1 72 ? -8.702 -2.797 1.273 1.00 89.69 72 LEU A CA 1
ATOM 556 C C . LEU A 1 72 ? -7.175 -2.868 1.232 1.00 89.69 72 LEU A C 1
ATOM 558 O O . LEU A 1 72 ? -6.591 -2.773 0.158 1.00 89.69 72 LEU A O 1
ATOM 562 N N . SER A 1 73 ? -6.525 -3.058 2.380 1.00 89.12 73 SER A N 1
ATOM 563 C CA . SER A 1 73 ? -5.062 -3.169 2.434 1.00 89.12 73 SER A CA 1
ATOM 564 C C . SER A 1 73 ? -4.546 -4.425 1.731 1.00 89.12 73 SER A C 1
ATOM 566 O O . SER A 1 73 ? -3.504 -4.363 1.088 1.00 89.12 73 SER A O 1
ATOM 568 N N . THR A 1 74 ? -5.289 -5.534 1.775 1.00 91.62 74 THR A N 1
ATOM 569 C CA . THR A 1 74 ? -4.942 -6.767 1.050 1.00 91.62 74 THR A CA 1
ATOM 570 C C . THR A 1 74 ? -5.057 -6.572 -0.459 1.00 91.62 74 THR A C 1
ATOM 572 O O . THR A 1 74 ? -4.131 -6.915 -1.186 1.00 91.62 74 THR A O 1
ATOM 575 N N . ILE A 1 75 ? -6.161 -5.985 -0.935 1.00 92.06 75 ILE A N 1
ATOM 576 C CA . ILE A 1 75 ? -6.356 -5.665 -2.356 1.00 92.06 75 ILE A CA 1
ATOM 577 C C . ILE A 1 75 ? -5.244 -4.733 -2.837 1.00 92.06 75 ILE A C 1
ATOM 579 O O . ILE A 1 75 ? -4.620 -4.997 -3.861 1.00 92.06 75 ILE A O 1
ATOM 583 N N . LEU A 1 76 ? -4.963 -3.675 -2.073 1.00 89.88 76 LEU A N 1
ATOM 584 C CA . LEU A 1 76 ? -3.907 -2.723 -2.389 1.00 89.88 76 LEU A CA 1
ATOM 585 C C . LEU A 1 76 ? -2.547 -3.420 -2.493 1.00 89.88 76 LEU A C 1
ATOM 587 O O . LEU A 1 76 ? -1.839 -3.225 -3.471 1.00 89.88 76 LEU A O 1
ATOM 591 N N . LEU A 1 77 ? -2.208 -4.280 -1.531 1.00 90.75 77 LEU A N 1
ATOM 592 C CA . LEU A 1 77 ? -0.952 -5.026 -1.518 1.00 90.75 77 LEU A CA 1
ATOM 593 C C . LEU A 1 77 ? -0.842 -5.999 -2.700 1.00 90.75 77 LEU A C 1
ATOM 595 O O . LEU A 1 77 ? 0.216 -6.074 -3.318 1.00 90.75 77 LEU A O 1
ATOM 599 N N . LEU A 1 78 ? -1.928 -6.688 -3.063 1.00 91.81 78 LEU 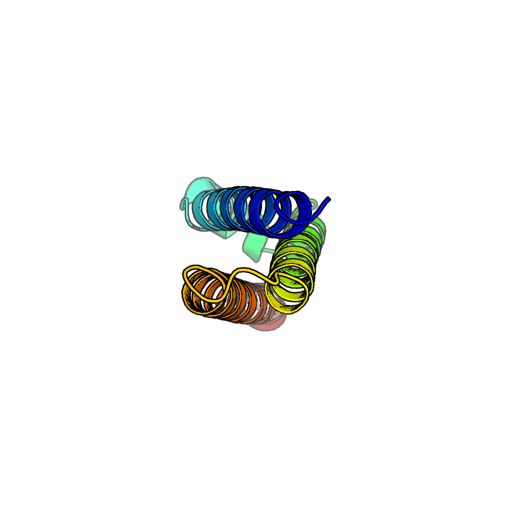A N 1
ATOM 600 C CA . LEU A 1 78 ? -1.971 -7.547 -4.249 1.00 91.81 78 LEU A CA 1
ATOM 601 C C . LEU A 1 78 ? -1.722 -6.752 -5.531 1.00 91.81 78 LEU A C 1
ATOM 603 O O . LEU A 1 78 ? -0.879 -7.152 -6.332 1.00 91.81 78 LEU A O 1
ATOM 607 N N . PHE A 1 79 ? -2.391 -5.610 -5.710 1.00 88.62 79 PHE A N 1
ATOM 608 C CA . PHE A 1 79 ? -2.128 -4.740 -6.855 1.00 88.62 79 PHE A CA 1
ATOM 609 C C . PHE A 1 79 ? -0.680 -4.257 -6.868 1.00 88.62 79 PHE A C 1
ATOM 611 O O . PHE A 1 79 ? -0.028 -4.335 -7.904 1.00 88.62 79 PHE A O 1
ATOM 618 N N . SER A 1 80 ? -0.144 -3.831 -5.725 1.00 86.69 80 SER A N 1
ATOM 619 C CA . SER A 1 80 ? 1.247 -3.391 -5.612 1.00 86.69 80 SER A CA 1
ATOM 620 C C . SER A 1 80 ? 2.235 -4.472 -6.046 1.00 86.69 80 SER A C 1
ATOM 622 O O . SER A 1 80 ? 3.181 -4.181 -6.778 1.00 86.69 80 SER A O 1
ATOM 624 N N . ILE A 1 81 ? 1.993 -5.728 -5.656 1.00 87.75 81 ILE A N 1
ATOM 625 C CA . ILE A 1 81 ? 2.793 -6.876 -6.093 1.00 87.75 81 ILE A CA 1
ATOM 626 C C . ILE A 1 81 ? 2.656 -7.080 -7.605 1.00 87.75 81 ILE A C 1
ATOM 628 O O . ILE A 1 81 ? 3.675 -7.153 -8.285 1.00 87.75 81 ILE A O 1
ATOM 632 N N . ILE A 1 82 ? 1.433 -7.118 -8.145 1.00 86.62 82 ILE A N 1
ATOM 633 C CA . ILE A 1 82 ? 1.189 -7.316 -9.584 1.00 86.62 82 ILE A CA 1
ATOM 634 C C . ILE A 1 82 ? 1.903 -6.243 -10.407 1.00 86.62 82 ILE A C 1
ATOM 636 O O . ILE A 1 82 ? 2.643 -6.579 -11.325 1.00 86.62 82 ILE A O 1
ATOM 640 N N . PHE A 1 83 ? 1.745 -4.965 -10.058 1.00 80.44 83 PHE A N 1
ATOM 641 C CA . PHE A 1 83 ? 2.415 -3.867 -10.756 1.00 80.44 83 PHE A CA 1
ATOM 642 C C . PHE A 1 83 ? 3.933 -3.961 -10.665 1.00 80.44 83 PHE A C 1
ATOM 644 O O . PHE A 1 83 ? 4.614 -3.679 -11.646 1.00 80.44 83 PHE A O 1
ATOM 651 N N . THR A 1 84 ? 4.464 -4.397 -9.524 1.00 81.38 84 THR A N 1
ATOM 652 C CA . THR A 1 84 ? 5.906 -4.608 -9.371 1.00 81.38 84 THR A CA 1
ATOM 653 C C . THR A 1 84 ? 6.391 -5.763 -10.242 1.00 81.38 84 THR A C 1
ATOM 655 O O . THR A 1 84 ? 7.424 -5.628 -10.882 1.00 81.38 84 THR A O 1
ATOM 658 N N . PHE A 1 85 ? 5.647 -6.870 -10.337 1.00 81.44 85 PHE A N 1
ATOM 659 C CA . PHE A 1 85 ? 5.975 -7.976 -11.243 1.00 81.44 85 PHE A CA 1
ATOM 660 C C . PHE A 1 85 ? 5.890 -7.556 -12.713 1.00 81.44 85 PHE A C 1
ATOM 662 O O . PHE A 1 85 ? 6.799 -7.843 -13.484 1.00 81.44 85 PHE A O 1
ATOM 669 N N . VAL A 1 86 ? 4.835 -6.844 -13.108 1.00 79.69 86 VAL A N 1
ATOM 670 C CA . VAL A 1 86 ? 4.686 -6.340 -14.479 1.00 79.69 86 VAL A CA 1
ATOM 671 C C . VAL A 1 86 ? 5.812 -5.360 -14.808 1.00 79.69 86 VAL A C 1
ATOM 673 O O . VAL A 1 86 ? 6.468 -5.523 -15.828 1.00 79.69 86 VAL A O 1
ATOM 676 N N . GLY A 1 87 ? 6.107 -4.400 -13.930 1.00 73.25 87 GLY A N 1
ATOM 677 C CA . GLY A 1 87 ? 7.233 -3.483 -14.106 1.00 73.25 87 GLY A CA 1
ATOM 678 C C . GLY A 1 87 ? 8.571 -4.217 -14.186 1.00 73.25 87 GLY A C 1
ATOM 679 O O . GLY A 1 87 ? 9.350 -3.959 -15.094 1.00 73.25 87 GLY A O 1
ATOM 680 N N . ALA A 1 88 ? 8.809 -5.177 -13.288 1.00 73.19 88 ALA A N 1
ATOM 681 C CA . ALA A 1 88 ? 10.064 -5.915 -13.204 1.00 73.19 88 ALA A CA 1
ATOM 682 C C . ALA A 1 88 ? 10.317 -6.846 -14.392 1.00 73.19 88 ALA A C 1
ATOM 684 O O . ALA A 1 88 ? 11.438 -6.891 -14.883 1.00 73.19 88 ALA A O 1
ATOM 685 N N . PHE A 1 89 ? 9.304 -7.583 -14.846 1.00 71.50 89 PHE A N 1
ATOM 686 C CA . PHE A 1 89 ? 9.483 -8.664 -15.817 1.00 71.50 89 PHE A CA 1
ATOM 687 C C . PHE A 1 89 ? 8.978 -8.321 -17.221 1.00 71.50 89 PHE A C 1
ATOM 689 O O . PHE A 1 89 ? 9.552 -8.808 -18.188 1.00 71.50 89 PHE A O 1
ATOM 696 N N . ALA A 1 90 ? 7.949 -7.478 -17.372 1.00 65.12 90 ALA A N 1
ATOM 697 C CA . ALA A 1 90 ? 7.399 -7.168 -18.697 1.00 65.12 90 ALA A CA 1
ATOM 698 C C . ALA A 1 90 ? 8.252 -6.162 -19.492 1.00 65.12 90 ALA A C 1
ATOM 700 O O . ALA A 1 90 ? 8.115 -6.093 -20.707 1.00 65.12 90 ALA A O 1
ATOM 701 N N . PHE A 1 91 ? 9.136 -5.405 -18.830 1.00 61.50 91 PHE A N 1
ATOM 702 C CA . PHE A 1 91 ? 9.978 -4.372 -19.459 1.00 61.50 91 PHE A CA 1
ATOM 703 C C . PHE A 1 91 ? 11.482 -4.692 -19.424 1.00 61.50 91 PHE A C 1
ATOM 705 O O . PHE A 1 91 ? 12.290 -3.891 -19.887 1.00 61.50 91 PHE A O 1
ATOM 712 N N . GLN A 1 92 ? 11.875 -5.859 -18.898 1.00 56.06 92 GLN A N 1
ATOM 713 C CA . GLN A 1 92 ? 13.270 -6.328 -18.914 1.00 56.06 92 GLN A CA 1
ATOM 714 C C . GLN A 1 92 ? 13.717 -6.889 -20.273 1.00 56.06 92 GLN A C 1
ATOM 716 O O . GLN A 1 92 ? 14.902 -7.152 -20.465 1.00 56.06 92 GLN A O 1
ATOM 721 N N . SER A 1 93 ? 12.803 -7.075 -21.224 1.00 49.25 93 SER A N 1
ATOM 722 C CA . SER A 1 93 ? 13.124 -7.554 -22.570 1.00 49.25 93 SER A CA 1
ATOM 723 C C . SER A 1 93 ? 12.410 -6.681 -23.605 1.00 49.25 93 SER A C 1
ATOM 725 O O . SER A 1 93 ? 11.231 -6.925 -23.859 1.00 49.25 93 SER A O 1
ATOM 727 N N . PRO A 1 94 ? 13.069 -5.628 -24.130 1.00 50.12 94 PRO A N 1
ATOM 728 C CA . PRO A 1 94 ? 12.584 -4.921 -25.312 1.00 50.12 94 PRO A CA 1
ATOM 729 C C . PRO A 1 94 ? 12.597 -5.818 -26.557 1.00 50.12 94 PRO A C 1
ATOM 731 O O . PRO A 1 94 ? 13.474 -6.710 -26.642 1.00 50.12 94 PRO A O 1
#

pLDDT: mean 78.25, std 11.76, range [49.25, 92.06]

Sequence (94 aa):
MKNIYSALSLIFIVIGTLLLGSILNEQVVAKILSFGYLGPVTFLFLILYSTVAFVLAIMSKKMKYKALLLVLSTILLLFSIIFTFVGAFAFQSP

Organism: NCBI:txid135826